Protein AF-F6W7I2-F1 (afdb_monomer)

Foldseek 3Di:
DDDDDDDDDDDDDPPPPPVDDPVPDDDPVVCCVPVPDDDDDDPPDQAQDADDCVVPDDPVSRLCSLCRPDDVSVVSNVVVVVLVVLQVQQQDDDDPVVQPCCVVQVDPDGGGSHAAADDDDPVCCVDPVVVVVCVCVVVVNHHDDDDDD

Organism: Mus musculus (NCBI:txid10090)

InterPro domains:
  IPR002773 Deoxyhypusine synthase [PF01916] (62-141)
  IPR002773 Deoxyhypusine synthase [PTHR11703] (18-141)
  IPR029035 DHS-like NAD/FAD-binding domain superfamily [SSF52467] (28-141)
  IPR036982 Deoxyhypusine synthase superfamily [G3DSA:3.40.910.10] (45-142)

Nearest PDB structures (foldseek):
  6xxj-assembly1_A  TM=9.685E-01  e=5.864E-15  Homo sapiens
  8a0e-assembly1_A  TM=9.439E-01  e=4.081E-14  Homo sapiens
  8a0g-assembly1_B-2  TM=9.860E-01  e=3.448E-13  Homo sapiens
  8r3u-assembly1_BBB  TM=9.867E-01  e=1.853E-12  Homo sapiens
  6pgr-assembly1_A  TM=8.970E-01  e=9.955E-12  Homo sapiens

Solvent-accessible surface area (backbone atoms only — not comparable to full-atom values): 9862 Å² total; per-residue (Å²): 140,84,92,78,82,82,82,79,80,75,81,82,79,77,77,76,80,74,81,70,74,57,94,88,61,78,58,67,69,56,49,59,67,72,70,56,85,80,80,86,76,67,89,85,63,80,68,80,44,65,64,64,65,92,78,50,94,49,69,66,61,43,55,60,24,20,51,27,52,44,77,68,40,22,52,49,34,50,50,54,54,51,52,50,51,48,51,54,39,29,70,41,85,70,69,85,83,67,74,74,52,45,79,83,64,78,40,94,69,79,88,52,55,41,86,51,83,80,83,82,60,73,71,47,61,78,37,83,54,34,62,57,54,49,50,35,57,75,69,66,73,36,69,76,82,88,82,80,130

Mean predicted aligned error: 12.82 Å

pLDDT: mean 81.36, std 21.42, range [30.05, 98.69]

Sequence (149 aa):
AGLRAPRLLRPESGREHMEGTPPGAAPSSALAAVLKHSSALPPESAQVQGYDFNRGVDYHALLDAYRTTGFQATNFGRAVQQVNAMIEKKLEPLAVDEDHHADLTQSRRPLTGCTIFLGYTSNLISSGIRETIRYLVQHNMDWKPAGAE

Secondary structure (DSSP, 8-state):
-------PPPPP----------TTPPPHHHHHHHSPPPPPPPTT-PPP----GGG---HHHHHHHHHHH-HHHHHHHHHHHHHHHHHHHHHSPPPGGGGGGHHHH---PPP-SS-------HHHHTSTHHHHHHHHHHTTSS---S---

Radius of gyration: 35.61 Å; Cα contacts (8 Å, |Δi|>4): 81; chains: 1; bounding box: 57×76×116 Å

Structure (mmCIF, N/CA/C/O backbone):
data_AF-F6W7I2-F1
#
_entry.id   AF-F6W7I2-F1
#
loop_
_atom_site.group_PDB
_atom_site.id
_atom_site.type_symbol
_atom_site.label_atom_id
_atom_site.label_alt_id
_atom_site.label_comp_id
_atom_site.label_asym_id
_atom_site.label_entity_id
_atom_site.label_seq_id
_atom_site.pdbx_PDB_ins_code
_atom_site.Cartn_x
_atom_site.Cartn_y
_atom_site.Cartn_z
_atom_site.occupancy
_atom_site.B_iso_or_equiv
_atom_site.auth_seq_id
_atom_site.auth_comp_id
_atom_site.auth_asym_id
_atom_site.auth_atom_id
_atom_site.pdbx_PDB_model_num
ATOM 1 N N . ALA A 1 1 ? -16.819 58.880 84.295 1.00 43.19 1 ALA A N 1
ATOM 2 C CA . ALA A 1 1 ? -16.419 57.459 84.312 1.00 43.19 1 ALA A CA 1
ATOM 3 C C . ALA A 1 1 ? -17.288 56.696 83.317 1.00 43.19 1 ALA A C 1
ATOM 5 O O . ALA A 1 1 ? -18.501 56.816 83.406 1.00 43.19 1 ALA A O 1
ATOM 6 N N . GLY A 1 2 ? -16.677 55.977 82.367 1.00 45.62 2 GLY A N 1
ATOM 7 C CA . GLY A 1 2 ? -17.377 55.073 81.441 1.00 45.62 2 GLY A CA 1
ATOM 8 C C . GLY A 1 2 ? -17.279 55.440 79.955 1.00 45.62 2 GLY A C 1
ATOM 9 O O . GLY A 1 2 ? -18.282 55.786 79.344 1.00 45.62 2 GLY A O 1
ATOM 10 N N . LEU A 1 3 ? -16.086 55.329 79.360 1.00 41.44 3 LEU A N 1
ATOM 11 C CA . LEU A 1 3 ? -15.914 55.261 77.902 1.00 41.44 3 LEU A CA 1
ATOM 12 C C . LEU A 1 3 ? -16.465 53.911 77.399 1.00 41.44 3 LEU A C 1
ATOM 14 O O . LEU A 1 3 ? -15.938 52.864 77.770 1.00 41.44 3 LEU A O 1
ATOM 18 N N . ARG A 1 4 ? -17.509 53.916 76.559 1.00 42.91 4 ARG A N 1
A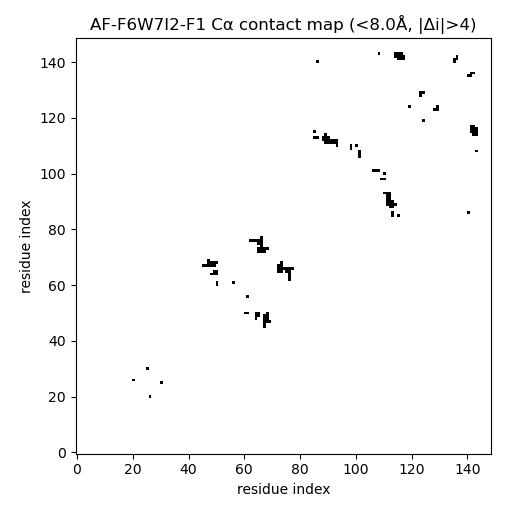TOM 19 C CA . ARG A 1 4 ? -17.946 52.738 75.784 1.00 42.91 4 ARG A CA 1
ATOM 20 C C . ARG A 1 4 ? -17.542 52.926 74.324 1.00 42.91 4 ARG A C 1
ATOM 22 O O . ARG A 1 4 ? -18.039 53.822 73.653 1.00 42.91 4 ARG A O 1
ATOM 29 N N . ALA A 1 5 ? -16.631 52.076 73.861 1.00 49.12 5 ALA A N 1
ATOM 30 C CA . ALA A 1 5 ? -16.204 52.002 72.470 1.00 49.12 5 ALA A CA 1
ATOM 31 C C . ALA A 1 5 ? -17.359 51.552 71.543 1.00 49.12 5 ALA A C 1
ATOM 33 O O . ALA A 1 5 ? -18.209 50.761 71.970 1.00 49.12 5 ALA A O 1
ATOM 34 N N . PRO A 1 6 ? -17.400 52.014 70.281 1.00 43.62 6 PRO A N 1
ATOM 35 C CA . PRO A 1 6 ? -18.418 51.602 69.320 1.00 43.62 6 PRO A CA 1
ATOM 36 C C . PRO A 1 6 ? -18.201 50.151 68.860 1.00 43.62 6 PRO A C 1
ATOM 38 O O . PRO A 1 6 ? -17.089 49.736 68.535 1.00 43.62 6 PRO A O 1
ATOM 41 N N . ARG A 1 7 ? -19.289 49.368 68.826 1.00 47.84 7 ARG A N 1
ATOM 42 C CA . ARG A 1 7 ? -19.326 48.021 68.235 1.00 47.84 7 ARG A CA 1
ATOM 43 C C . ARG A 1 7 ? -19.055 48.120 66.730 1.00 47.84 7 ARG A C 1
ATOM 45 O O . ARG A 1 7 ? -19.876 48.666 66.001 1.00 47.84 7 ARG A O 1
ATOM 52 N N . LEU A 1 8 ? -17.948 47.540 66.268 1.00 46.97 8 LEU A N 1
ATOM 53 C CA . LEU A 1 8 ? -17.736 47.213 64.857 1.00 46.97 8 LEU A CA 1
ATOM 54 C C . LEU A 1 8 ? -18.782 46.176 64.411 1.00 46.97 8 LEU A C 1
ATOM 56 O O . LEU A 1 8 ? -18.804 45.053 64.918 1.00 46.97 8 LEU A O 1
ATOM 60 N N . LEU A 1 9 ? -19.643 46.559 63.466 1.00 44.00 9 LEU A N 1
ATOM 61 C CA . LEU A 1 9 ? -20.469 45.640 62.683 1.00 44.00 9 LEU A CA 1
ATOM 62 C C . LEU A 1 9 ? -19.540 44.746 61.847 1.00 44.00 9 LEU A C 1
ATOM 64 O O . LEU A 1 9 ? -18.740 45.250 61.061 1.00 44.00 9 LEU A O 1
ATOM 68 N N . ARG A 1 10 ? -19.620 43.423 62.029 1.00 42.50 10 ARG A N 1
ATOM 69 C CA . ARG A 1 10 ? -18.996 42.468 61.100 1.00 42.50 10 ARG A CA 1
ATOM 70 C C . ARG A 1 10 ? -19.814 42.448 59.801 1.00 42.50 10 ARG A C 1
ATOM 72 O O . ARG A 1 10 ? -21.040 42.462 59.898 1.00 42.50 10 ARG A O 1
ATOM 79 N N . PRO A 1 11 ? -19.181 42.393 58.618 1.00 39.56 11 PRO A N 1
ATOM 80 C CA . PRO A 1 11 ? -19.904 42.229 57.365 1.00 39.56 11 PRO A CA 1
ATOM 81 C C . PRO A 1 11 ? -20.559 40.843 57.327 1.00 39.56 11 PRO A C 1
ATOM 83 O O . PRO A 1 11 ? -19.949 39.850 57.732 1.00 39.56 11 PRO A O 1
ATOM 86 N N . GLU A 1 12 ? -21.807 40.785 56.867 1.00 42.59 12 GLU A N 1
ATOM 87 C CA . GLU A 1 12 ? -22.511 39.529 56.633 1.00 42.59 12 GLU A CA 1
ATOM 88 C C . GLU A 1 12 ? -21.766 38.726 55.564 1.00 42.59 12 GLU A C 1
ATOM 90 O O . GLU A 1 12 ? -21.622 39.163 54.422 1.00 42.59 12 GLU A O 1
ATOM 95 N N . SER A 1 13 ? -21.261 37.548 55.934 1.00 43.75 13 SER A N 1
ATOM 96 C CA . SER A 1 13 ? -20.780 36.587 54.951 1.00 43.75 13 SER A CA 1
ATOM 97 C C . SER A 1 13 ? -22.000 36.060 54.199 1.00 43.75 13 SER A C 1
ATOM 99 O O . SER A 1 13 ? -22.740 35.225 54.730 1.00 43.75 13 SER A O 1
ATOM 101 N N . GLY A 1 14 ? -22.220 36.566 52.985 1.00 40.84 14 GLY A N 1
ATOM 102 C CA . GLY A 1 14 ? -23.140 35.966 52.030 1.00 40.84 14 GLY A CA 1
ATOM 103 C C . GLY A 1 14 ? -22.802 34.486 51.891 1.00 40.84 14 GLY A C 1
ATOM 104 O O . GLY A 1 14 ? -21.727 34.126 51.419 1.00 40.84 14 GLY A O 1
ATOM 105 N N . ARG A 1 15 ? -23.700 33.622 52.370 1.00 40.41 15 ARG A N 1
ATOM 106 C CA . ARG A 1 15 ? -23.669 32.201 52.039 1.00 40.41 15 ARG A CA 1
ATOM 107 C C . ARG A 1 15 ? -24.028 32.104 50.567 1.00 40.41 15 ARG A C 1
ATOM 109 O O . ARG A 1 15 ? -25.203 32.162 50.215 1.00 40.41 15 ARG A O 1
ATOM 116 N N . GLU A 1 16 ? -23.019 31.976 49.719 1.00 44.84 16 GLU A N 1
ATOM 117 C CA . GLU A 1 16 ? -23.219 31.418 48.392 1.00 44.84 16 GLU A CA 1
ATOM 118 C C . GLU A 1 16 ? -23.809 30.020 48.599 1.00 44.84 16 GLU A C 1
ATOM 120 O O . GLU A 1 16 ? -23.172 29.123 49.159 1.00 44.84 16 GLU A O 1
ATOM 125 N N . HIS A 1 17 ? -25.084 29.865 48.246 1.00 41.16 17 HIS A N 1
ATOM 126 C CA . HIS A 1 17 ? -25.716 28.563 48.138 1.00 41.16 17 HIS A CA 1
ATOM 127 C C . HIS A 1 17 ? -24.980 27.799 47.035 1.00 41.16 17 HIS A C 1
ATOM 129 O O . HIS A 1 17 ? -25.283 27.941 45.854 1.00 41.16 17 HIS A O 1
ATOM 135 N N . MET A 1 18 ? -23.982 27.004 47.421 1.00 48.66 18 MET A N 1
ATOM 136 C CA . MET A 1 18 ? -23.420 25.982 46.553 1.00 48.66 18 MET A CA 1
ATOM 137 C C . MET A 1 18 ? -24.491 24.900 46.429 1.00 48.66 18 MET A C 1
ATOM 139 O O . MET A 1 18 ? -24.645 24.052 47.309 1.00 48.66 18 MET A O 1
ATOM 143 N N . GLU A 1 19 ? -25.300 25.008 45.380 1.00 52.62 19 GLU A N 1
ATOM 144 C CA . GLU A 1 19 ? -26.279 24.007 44.979 1.00 52.62 19 GLU A CA 1
ATOM 145 C C . GLU A 1 19 ? -25.500 22.737 44.615 1.00 52.62 19 GLU A C 1
ATOM 147 O O . GLU A 1 19 ? -24.974 22.573 43.516 1.00 52.62 19 GLU A O 1
ATOM 152 N N . GLY A 1 20 ? -25.281 21.898 45.629 1.00 57.16 20 GLY A N 1
ATOM 153 C CA . GLY A 1 20 ? -24.524 20.667 45.506 1.00 57.16 20 GLY A CA 1
ATOM 154 C C . GLY A 1 20 ? -25.237 19.736 44.540 1.00 57.16 20 GLY A C 1
ATOM 155 O O . GLY A 1 20 ? -26.400 19.394 44.752 1.00 57.16 20 GLY A O 1
ATOM 156 N N . THR A 1 21 ? -24.526 19.329 43.488 1.00 58.72 21 THR A N 1
ATOM 157 C CA . THR A 1 21 ? -24.935 18.271 42.562 1.00 58.72 21 THR A CA 1
ATOM 158 C C . THR A 1 21 ? -25.554 17.111 43.353 1.00 58.72 21 THR A C 1
ATOM 160 O O . THR A 1 21 ? -24.912 16.632 44.295 1.00 58.72 21 THR A O 1
ATOM 163 N N . PRO A 1 22 ? -26.781 16.661 43.026 1.00 63.28 22 PRO A N 1
ATOM 164 C CA . PRO A 1 22 ? -27.446 15.626 43.805 1.00 63.28 22 PRO A CA 1
ATOM 165 C C . PRO A 1 22 ? -26.576 14.360 43.868 1.00 63.28 22 PRO A C 1
ATOM 167 O O . PRO A 1 22 ? -25.944 14.003 42.868 1.00 63.28 22 PRO A O 1
ATOM 170 N N . PRO A 1 23 ? -26.508 13.676 45.026 1.00 55.59 23 PRO A N 1
ATOM 171 C CA . PRO A 1 23 ? -25.676 12.490 45.186 1.00 55.59 23 PRO A CA 1
ATOM 172 C C . PRO A 1 23 ? -26.128 11.412 44.194 1.00 55.59 23 PRO A C 1
ATOM 174 O O . PRO A 1 23 ? -27.259 10.938 44.248 1.00 55.59 23 PRO A O 1
ATOM 177 N N . GLY A 1 24 ? -25.243 11.067 43.257 1.00 73.81 24 GLY A N 1
ATOM 178 C CA . GLY A 1 24 ? -25.512 10.124 42.166 1.00 73.81 24 GLY A CA 1
ATOM 179 C C . GLY A 1 24 ? -25.687 10.759 40.781 1.00 73.81 24 GLY A C 1
ATOM 180 O O . GLY A 1 24 ? -25.673 10.028 39.793 1.00 73.81 24 GLY A O 1
ATOM 181 N N . ALA A 1 25 ? -25.791 12.089 40.666 1.00 81.88 25 ALA A N 1
ATOM 182 C CA . ALA A 1 25 ? -25.776 12.758 39.366 1.00 81.88 25 ALA A CA 1
ATOM 183 C C . ALA A 1 25 ? -24.339 12.980 38.871 1.00 81.88 25 ALA A C 1
ATOM 185 O O . ALA A 1 25 ? -23.477 13.482 39.596 1.00 81.88 25 ALA A O 1
ATOM 186 N N . ALA A 1 26 ? -24.083 12.603 37.616 1.00 89.69 26 ALA A N 1
ATOM 187 C CA . ALA A 1 26 ? -22.795 12.829 36.974 1.00 89.69 26 ALA A CA 1
ATOM 188 C C . ALA A 1 26 ? -22.502 14.340 36.857 1.00 89.69 26 ALA A C 1
ATOM 190 O O . ALA A 1 26 ? -23.426 15.119 36.604 1.00 89.69 26 ALA A O 1
ATOM 191 N N . PRO A 1 27 ? -21.234 14.775 37.001 1.00 94.69 27 PRO A N 1
ATOM 192 C CA . PRO A 1 27 ? -20.871 16.181 36.853 1.00 94.69 27 PRO A CA 1
ATOM 193 C C . PRO A 1 27 ? -21.319 16.737 35.496 1.00 94.69 27 PRO A C 1
ATOM 195 O O . PRO A 1 27 ? -21.020 16.158 34.450 1.00 94.69 27 PRO A O 1
ATOM 198 N N . SER A 1 28 ? -22.000 17.884 35.500 1.00 90.94 28 SER A N 1
ATOM 199 C CA . SER A 1 28 ? -22.532 18.517 34.283 1.00 90.94 28 SER A CA 1
ATOM 200 C C . SER A 1 28 ? -21.445 18.822 33.248 1.00 90.94 28 SER A C 1
ATOM 202 O O . SER A 1 28 ? -21.659 18.631 32.052 1.00 90.94 28 SER A O 1
ATOM 204 N N . SER A 1 29 ? -20.250 19.213 33.699 1.00 94.06 29 SER A N 1
ATOM 205 C CA . SER A 1 29 ? -19.079 19.423 32.842 1.00 94.06 29 SER A CA 1
ATOM 206 C C . SER A 1 29 ? -18.607 18.139 32.153 1.00 94.06 29 SER A C 1
ATOM 208 O O . SER A 1 29 ? -18.226 18.180 30.985 1.00 94.06 29 SER A O 1
ATOM 210 N N . ALA A 1 30 ? -18.680 16.991 32.834 1.00 94.25 30 ALA A N 1
ATOM 211 C CA . ALA A 1 30 ? -18.341 15.696 32.252 1.00 94.25 30 ALA A CA 1
ATOM 212 C C . ALA A 1 30 ? -19.384 15.266 31.211 1.00 94.25 30 ALA A C 1
ATOM 214 O O . ALA A 1 30 ? -19.013 14.812 30.130 1.00 94.25 30 ALA A O 1
ATOM 215 N N . LEU A 1 31 ? -20.677 15.478 31.492 1.00 95.50 31 LEU A N 1
ATOM 216 C CA . LEU A 1 31 ? -21.753 15.207 30.532 1.00 95.50 31 LEU A CA 1
ATOM 217 C C . LEU A 1 31 ? -21.598 16.057 29.267 1.00 95.50 31 LEU A C 1
ATOM 219 O O . LEU A 1 31 ? -21.633 15.516 28.165 1.00 95.50 31 LEU A O 1
ATOM 223 N N . ALA A 1 32 ? -21.358 17.361 29.414 1.00 94.19 32 ALA A N 1
ATOM 224 C CA . ALA A 1 32 ? -21.164 18.261 28.279 1.00 94.19 32 ALA A CA 1
ATOM 225 C C . ALA A 1 32 ? -19.915 17.914 27.444 1.00 94.19 32 ALA A C 1
ATOM 227 O O . ALA A 1 32 ? -19.935 18.062 26.222 1.00 94.19 32 ALA A O 1
ATOM 228 N N . ALA A 1 33 ? -18.835 17.447 28.084 1.00 94.62 33 ALA A N 1
ATOM 229 C CA . ALA A 1 33 ? -17.599 17.071 27.397 1.00 94.62 33 ALA A CA 1
ATOM 230 C C . ALA A 1 33 ? -17.715 15.736 26.642 1.00 94.62 33 ALA A C 1
ATOM 232 O O . ALA A 1 33 ? -17.231 15.627 25.517 1.00 94.62 33 ALA A O 1
ATOM 233 N N . VAL A 1 34 ? -18.348 14.726 27.250 1.00 96.12 34 VAL A N 1
ATOM 234 C CA . VAL A 1 34 ? -18.425 13.363 26.695 1.00 96.12 34 VAL A CA 1
ATOM 235 C C . VAL A 1 34 ? -19.581 13.211 25.706 1.00 96.12 34 VAL A C 1
ATOM 237 O O . VAL A 1 34 ? -19.424 12.546 24.686 1.00 96.12 34 VAL A O 1
ATOM 240 N N . LEU A 1 35 ? -20.730 13.840 25.967 1.00 96.06 35 LEU A N 1
ATOM 241 C CA . LEU A 1 35 ? -21.950 13.695 25.159 1.00 96.06 35 LEU A CA 1
ATOM 242 C C . LEU A 1 35 ? -22.098 14.798 24.105 1.00 96.06 35 LEU A C 1
ATOM 244 O O . LEU A 1 35 ? -23.206 15.205 23.754 1.00 96.06 35 LEU A O 1
ATOM 248 N N . LYS A 1 36 ? -20.979 15.309 23.594 1.00 96.69 36 LYS A N 1
ATOM 249 C CA . LYS A 1 36 ? -20.994 16.310 22.531 1.00 96.69 36 LYS A CA 1
ATOM 250 C C . LYS A 1 36 ? -21.532 15.692 21.237 1.00 96.69 36 LYS A C 1
ATOM 252 O O . LYS A 1 36 ? -21.046 14.658 20.786 1.00 96.69 36 LYS A O 1
ATOM 257 N N . HIS A 1 37 ? -22.492 16.360 20.604 1.00 96.31 37 HIS A N 1
ATOM 258 C CA . HIS A 1 37 ? -23.012 15.933 19.307 1.00 96.31 37 HIS A CA 1
ATOM 259 C C . HIS A 1 37 ? -21.932 15.981 18.216 1.00 96.31 37 HIS A C 1
ATOM 261 O O . HIS A 1 37 ? -21.187 16.958 18.100 1.00 96.31 37 HIS A O 1
ATOM 267 N N . SER A 1 38 ? -21.873 14.927 17.400 1.00 96.56 38 SER A N 1
ATOM 268 C CA . SER A 1 38 ? -21.019 14.850 16.215 1.00 96.56 38 SER A CA 1
ATOM 269 C C . SER A 1 38 ? -21.700 15.466 14.993 1.00 96.56 38 SER A C 1
ATOM 271 O O . SER A 1 38 ? -22.919 15.381 14.839 1.00 96.56 38 SER A O 1
ATOM 273 N N . SER A 1 39 ? -20.908 16.032 14.085 1.00 96.25 39 SER A N 1
ATOM 274 C CA . SER A 1 39 ? -21.362 16.385 12.738 1.00 96.25 39 SER A CA 1
ATOM 275 C C . SER A 1 39 ? -21.433 15.149 11.837 1.00 96.25 39 SER A C 1
ATOM 277 O O . SER A 1 39 ? -20.789 14.134 12.106 1.00 96.25 39 SER A O 1
ATOM 279 N N . ALA A 1 40 ? -22.180 15.246 10.738 1.00 95.62 40 ALA A N 1
ATOM 280 C CA . ALA A 1 40 ? -22.162 14.226 9.695 1.00 95.62 40 ALA A CA 1
ATOM 281 C C . ALA A 1 40 ? -20.798 14.186 8.980 1.00 95.62 40 ALA A C 1
ATOM 283 O O . ALA A 1 40 ? -20.135 15.216 8.833 1.00 95.62 40 ALA A O 1
ATOM 284 N N . LEU A 1 41 ? -20.398 12.994 8.535 1.00 95.81 41 LEU A N 1
ATOM 285 C CA . LEU A 1 41 ? -19.222 12.789 7.691 1.00 95.81 41 LEU A CA 1
ATOM 286 C C . LEU A 1 41 ? -19.603 12.873 6.202 1.00 95.81 41 LEU A C 1
ATOM 288 O O . LEU A 1 41 ? -20.759 12.604 5.862 1.00 95.81 41 LEU A O 1
ATOM 292 N N . PRO A 1 42 ? -18.654 13.203 5.308 1.00 96.12 42 PRO A N 1
ATOM 293 C CA . PRO A 1 42 ? -18.877 13.135 3.866 1.00 96.12 42 PRO A CA 1
ATOM 294 C C . PRO A 1 42 ? -19.291 11.727 3.400 1.00 96.12 42 PRO A C 1
ATOM 296 O O . PRO A 1 42 ? -18.788 10.744 3.959 1.00 96.12 42 PRO A O 1
ATOM 299 N N . PRO A 1 43 ? -20.167 11.596 2.386 1.00 92.56 43 PRO A N 1
ATOM 300 C CA . PRO A 1 43 ? -20.684 10.302 1.928 1.00 92.56 43 PRO A CA 1
ATOM 301 C C . PRO A 1 43 ? -19.603 9.363 1.369 1.00 92.56 43 PRO A C 1
ATOM 303 O O . PRO A 1 43 ? -19.765 8.147 1.415 1.00 92.56 43 PRO A O 1
ATOM 306 N N . GLU A 1 44 ? -18.490 9.903 0.879 1.00 94.12 44 GLU A N 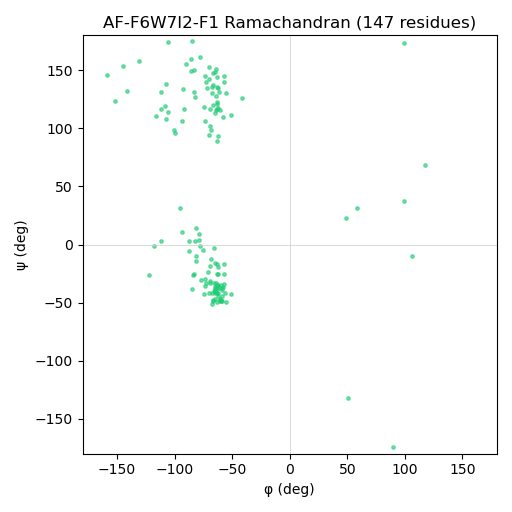1
ATOM 307 C CA . GLU A 1 44 ? -17.330 9.154 0.388 1.00 94.12 44 GLU A CA 1
ATOM 308 C C . GLU A 1 44 ? -16.416 8.607 1.499 1.00 94.12 44 GLU A C 1
ATOM 310 O O . GLU A 1 44 ? -15.410 7.952 1.213 1.00 94.12 44 GLU A O 1
ATOM 315 N N . SER A 1 45 ? -16.738 8.869 2.770 1.00 93.12 45 SER A N 1
ATOM 316 C CA . SER A 1 45 ? -15.940 8.399 3.903 1.00 93.12 45 SER A CA 1
ATOM 317 C C . SER A 1 45 ? -15.956 6.875 3.977 1.00 93.12 45 SER A C 1
ATOM 319 O O . SER A 1 45 ? -16.978 6.257 4.278 1.00 93.12 45 SER A O 1
ATOM 321 N N . ALA A 1 46 ? -14.799 6.260 3.740 1.00 93.12 46 ALA A N 1
ATOM 322 C CA . ALA A 1 46 ? -14.650 4.817 3.851 1.00 93.12 46 ALA A CA 1
ATOM 323 C C . ALA A 1 46 ? -14.873 4.358 5.302 1.00 93.12 46 ALA A C 1
ATOM 325 O O . ALA A 1 46 ? -14.235 4.862 6.230 1.00 93.12 46 ALA A O 1
ATOM 326 N N . GLN A 1 47 ? -15.757 3.378 5.490 1.00 96.94 47 GLN A N 1
ATOM 327 C CA . GLN A 1 47 ? -15.940 2.729 6.784 1.00 96.94 47 GLN A CA 1
ATOM 328 C C . GLN A 1 47 ? -14.768 1.795 7.085 1.00 96.94 47 GLN A C 1
ATOM 330 O O . GLN A 1 47 ? -14.213 1.154 6.191 1.00 96.94 47 GLN A O 1
ATOM 335 N N . VAL A 1 48 ? -14.403 1.712 8.364 1.00 98.06 48 VAL A N 1
ATOM 336 C CA . VAL A 1 48 ? -13.377 0.775 8.820 1.00 98.06 48 VAL A CA 1
ATOM 337 C C . VAL A 1 48 ? -13.969 -0.630 8.828 1.00 98.06 48 VAL A C 1
ATOM 339 O O . VAL A 1 48 ? -14.923 -0.903 9.554 1.00 98.06 48 VAL A O 1
ATOM 342 N N . GLN A 1 49 ? -13.388 -1.519 8.029 1.00 98.19 49 GLN A N 1
ATOM 343 C CA . GLN A 1 49 ? -13.786 -2.916 7.924 1.00 98.19 49 GLN A CA 1
ATOM 344 C C . GLN A 1 49 ? -12.577 -3.765 7.517 1.00 98.19 49 GLN A C 1
ATOM 346 O O . GLN A 1 49 ? -11.944 -3.506 6.493 1.00 98.19 49 GLN A O 1
ATOM 351 N N . GLY A 1 50 ? -12.259 -4.773 8.330 1.00 98.25 50 GLY A N 1
ATOM 352 C CA . GLY A 1 50 ? -11.210 -5.750 8.034 1.00 98.25 50 GLY A CA 1
ATOM 353 C C . GLY A 1 50 ? -11.703 -6.910 7.164 1.00 98.25 50 GLY A C 1
ATOM 354 O O . GLY A 1 50 ? -12.895 -7.037 6.880 1.00 98.25 50 GLY A O 1
ATOM 355 N N . TYR A 1 51 ? -10.775 -7.779 6.765 1.00 98.62 51 TYR A N 1
ATOM 356 C CA . TYR A 1 51 ? -11.095 -9.004 6.031 1.00 98.62 51 TYR A CA 1
ATOM 357 C C . TYR A 1 51 ? -11.871 -10.003 6.908 1.00 98.62 51 TYR A C 1
ATOM 359 O O . TYR A 1 51 ? -11.504 -10.242 8.058 1.00 98.62 51 TYR A O 1
ATOM 367 N N . ASP A 1 52 ? -12.923 -10.609 6.354 1.00 98.44 52 ASP A N 1
ATOM 368 C CA . ASP A 1 52 ? -13.718 -11.640 7.028 1.00 98.44 52 ASP A CA 1
ATOM 369 C C . ASP A 1 52 ? -13.203 -13.042 6.679 1.00 98.44 52 ASP A C 1
ATOM 371 O O . ASP A 1 52 ? -13.449 -13.560 5.588 1.00 98.44 52 ASP A O 1
ATOM 375 N N . PHE A 1 53 ? -12.523 -13.681 7.631 1.00 98.50 53 PHE A N 1
ATOM 376 C CA . PHE A 1 53 ? -11.979 -15.031 7.465 1.00 98.50 53 PHE A CA 1
ATOM 377 C C . PHE A 1 53 ? -13.043 -16.133 7.368 1.00 98.50 53 PHE A C 1
ATOM 379 O O . PHE A 1 53 ? -12.716 -17.234 6.922 1.00 98.50 53 PHE A O 1
ATOM 386 N N . ASN A 1 54 ? -14.316 -15.864 7.690 1.00 98.44 54 ASN A N 1
ATOM 387 C CA . ASN A 1 54 ? -15.395 -16.825 7.417 1.00 98.44 54 ASN A CA 1
ATOM 388 C C . ASN A 1 54 ? -15.605 -17.051 5.909 1.00 98.44 54 ASN A C 1
ATOM 390 O O . ASN A 1 54 ? -16.209 -18.045 5.511 1.00 98.44 54 ASN A O 1
ATOM 394 N N . ARG A 1 55 ? -15.064 -16.167 5.059 1.00 96.69 55 ARG A N 1
ATOM 395 C CA . ARG A 1 55 ? -15.043 -16.308 3.595 1.00 96.69 55 ARG A CA 1
ATOM 396 C C . ARG A 1 55 ? -13.907 -17.206 3.083 1.00 96.69 55 ARG A C 1
ATOM 398 O O . ARG A 1 55 ? -13.757 -17.355 1.874 1.00 96.69 55 ARG A O 1
ATOM 405 N N . GLY A 1 56 ? -13.115 -17.802 3.979 1.00 97.75 56 GLY A N 1
ATOM 406 C CA . GLY A 1 56 ? -11.926 -18.585 3.645 1.00 97.75 56 GLY A CA 1
ATOM 407 C C . GLY A 1 56 ? -10.650 -17.741 3.574 1.00 97.75 56 GLY A C 1
ATOM 408 O O . GLY A 1 56 ? -10.643 -16.554 3.907 1.00 97.75 56 GLY A O 1
ATOM 409 N N . VAL A 1 57 ? -9.547 -18.367 3.155 1.00 98.06 57 VAL A N 1
ATOM 410 C CA . VAL A 1 57 ? -8.227 -17.723 3.060 1.00 98.06 57 VAL A CA 1
ATOM 411 C C . VAL A 1 57 ? -7.948 -17.323 1.613 1.00 98.06 57 VAL A C 1
ATOM 413 O O . VAL A 1 57 ? -7.478 -18.131 0.817 1.00 98.06 57 VAL A O 1
ATOM 416 N N . ASP A 1 58 ? -8.231 -16.061 1.298 1.00 98.38 58 ASP A N 1
ATOM 417 C CA . ASP A 1 58 ? -7.876 -15.410 0.038 1.00 98.38 58 ASP A CA 1
ATOM 418 C C . ASP A 1 58 ? -6.891 -14.269 0.333 1.00 98.38 58 ASP A C 1
ATOM 420 O O . ASP A 1 58 ? -7.245 -13.257 0.942 1.00 98.38 58 ASP A O 1
ATOM 424 N N . TYR A 1 59 ? -5.633 -14.442 -0.077 1.00 98.31 59 TYR A N 1
ATOM 425 C CA . TYR A 1 59 ? -4.576 -13.462 0.177 1.00 98.31 59 TYR A CA 1
ATOM 426 C C . TYR A 1 59 ? -4.753 -12.164 -0.612 1.00 98.31 59 TYR A C 1
ATOM 428 O O . TYR A 1 59 ? -4.364 -11.108 -0.113 1.00 98.31 59 TYR A O 1
ATOM 436 N N . HIS A 1 60 ? -5.343 -12.220 -1.809 1.00 97.88 60 HIS A N 1
ATOM 437 C CA . HIS A 1 60 ? -5.617 -11.015 -2.587 1.00 97.88 60 HIS A CA 1
ATOM 438 C C . HIS A 1 60 ? -6.677 -10.179 -1.876 1.00 97.88 60 HIS A C 1
ATOM 440 O O . HIS A 1 60 ? -6.432 -9.017 -1.559 1.00 97.88 60 HIS A O 1
ATOM 446 N N . ALA A 1 61 ? -7.803 -10.797 -1.515 1.00 98.06 61 ALA A N 1
ATOM 447 C CA . ALA A 1 61 ? -8.873 -10.104 -0.806 1.00 98.06 61 ALA A CA 1
ATOM 448 C C . ALA A 1 61 ? -8.444 -9.624 0.597 1.00 98.06 61 ALA A C 1
ATOM 450 O O . ALA A 1 61 ? -8.877 -8.560 1.048 1.00 98.06 61 ALA A O 1
ATOM 451 N N . LEU A 1 62 ? -7.565 -10.368 1.277 1.00 98.56 62 LEU A N 1
ATOM 452 C CA . LEU A 1 62 ? -6.974 -9.960 2.553 1.00 98.56 62 LEU A CA 1
ATOM 453 C C . LEU A 1 62 ? -6.113 -8.695 2.417 1.00 98.56 62 LEU A C 1
ATOM 455 O O . LEU A 1 62 ? -6.273 -7.761 3.205 1.00 98.56 62 LEU A O 1
ATOM 459 N N . LEU A 1 63 ? -5.203 -8.660 1.439 1.00 98.38 63 LEU A N 1
ATOM 460 C CA . LEU A 1 63 ? -4.337 -7.501 1.205 1.00 98.38 63 LEU A CA 1
ATOM 461 C C . LEU A 1 63 ? -5.126 -6.303 0.664 1.00 98.38 63 LEU A C 1
ATOM 463 O O . LEU A 1 63 ? -4.832 -5.170 1.040 1.00 98.38 63 LEU A O 1
ATOM 467 N N . ASP A 1 64 ? -6.171 -6.526 -0.131 1.00 98.06 64 ASP A N 1
ATOM 468 C CA . ASP A 1 64 ? -7.064 -5.456 -0.588 1.00 98.06 64 ASP A CA 1
ATOM 469 C C . ASP A 1 64 ? -7.841 -4.822 0.574 1.00 98.06 64 ASP A C 1
ATOM 471 O O . ASP A 1 64 ? -7.991 -3.594 0.633 1.00 98.06 64 ASP A O 1
ATOM 475 N N . ALA A 1 65 ? -8.273 -5.631 1.548 1.00 98.38 65 ALA A N 1
ATOM 476 C CA . ALA A 1 65 ? -8.964 -5.150 2.742 1.00 98.38 65 ALA A CA 1
ATOM 477 C C . ALA A 1 65 ? -8.095 -4.217 3.603 1.00 98.38 65 ALA A C 1
ATOM 479 O O . ALA A 1 65 ? -8.636 -3.411 4.360 1.00 98.38 65 ALA A O 1
ATOM 480 N N . TYR A 1 66 ? -6.760 -4.228 3.456 1.00 98.62 66 TYR A N 1
ATOM 481 C CA . TYR A 1 66 ? -5.884 -3.303 4.188 1.00 98.62 66 TYR A CA 1
ATOM 482 C C . TYR A 1 66 ? -6.236 -1.833 3.938 1.00 98.62 66 TYR A C 1
ATOM 484 O O . TYR A 1 66 ? -6.039 -1.007 4.829 1.00 98.62 66 TYR A O 1
ATOM 492 N N . ARG A 1 67 ? -6.851 -1.499 2.795 1.00 97.69 67 ARG A N 1
ATOM 493 C CA . ARG A 1 67 ? -7.360 -0.147 2.510 1.00 97.69 67 ARG A CA 1
ATOM 494 C C . ARG A 1 67 ? -8.365 0.346 3.557 1.00 97.69 67 ARG A C 1
ATOM 496 O O . ARG A 1 67 ? -8.359 1.537 3.868 1.00 97.69 67 ARG A O 1
ATOM 503 N N . THR A 1 68 ? -9.168 -0.548 4.130 1.00 98.38 68 THR A N 1
ATOM 504 C CA . THR A 1 68 ? -10.223 -0.242 5.112 1.00 98.38 68 THR A CA 1
ATOM 505 C C . THR A 1 68 ? -9.922 -0.764 6.520 1.00 98.38 68 THR A C 1
ATOM 507 O O . THR A 1 68 ? -10.735 -0.574 7.418 1.00 98.38 68 THR A O 1
ATOM 510 N N . THR A 1 69 ? -8.753 -1.365 6.762 1.00 98.50 69 THR A N 1
ATOM 511 C CA . THR A 1 69 ? -8.372 -1.892 8.088 1.00 98.50 69 THR A CA 1
ATOM 512 C C . THR A 1 69 ? -7.941 -0.803 9.083 1.00 98.50 69 THR A C 1
ATOM 514 O O . THR A 1 69 ? -8.148 -0.953 10.285 1.00 98.50 69 THR A O 1
ATOM 517 N N . GLY A 1 70 ? -7.356 0.302 8.612 1.00 97.81 70 GLY A N 1
ATOM 518 C CA . GLY A 1 70 ? -6.865 1.401 9.453 1.00 97.81 70 GLY A CA 1
ATOM 519 C C . GLY A 1 70 ? -5.353 1.371 9.721 1.00 97.81 70 GLY A C 1
ATOM 520 O O . GLY A 1 70 ? -4.636 0.438 9.354 1.00 97.81 70 GLY A O 1
ATOM 521 N N . PHE A 1 71 ? -4.848 2.431 10.359 1.00 98.12 71 PHE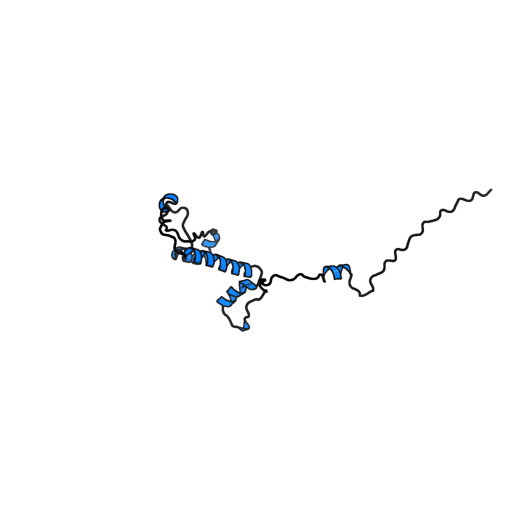 A N 1
ATOM 522 C CA . PHE A 1 71 ? -3.431 2.612 10.713 1.00 98.12 71 PHE A CA 1
ATOM 523 C C . PHE A 1 71 ? -2.466 2.386 9.527 1.00 98.12 71 PHE A C 1
ATOM 525 O O . PHE A 1 71 ? -2.659 2.941 8.445 1.00 98.12 71 PHE A O 1
ATOM 532 N N . GLN A 1 72 ? -1.405 1.593 9.721 1.00 98.31 72 GLN A N 1
ATOM 533 C CA . GLN A 1 72 ? -0.411 1.312 8.681 1.00 98.31 72 GLN A CA 1
ATOM 534 C C . GLN A 1 72 ? -0.942 0.406 7.567 1.00 98.31 72 GLN A C 1
ATOM 536 O O . GLN A 1 72 ? -0.439 0.483 6.449 1.00 98.31 72 GLN A O 1
ATOM 541 N N . ALA A 1 73 ? -1.979 -0.398 7.823 1.00 98.44 73 ALA A N 1
ATOM 542 C CA . ALA A 1 73 ? -2.605 -1.203 6.778 1.00 98.44 73 ALA A CA 1
ATOM 543 C C . ALA A 1 73 ? -3.205 -0.295 5.691 1.00 98.44 73 ALA A C 1
ATOM 545 O O . ALA A 1 73 ? -2.926 -0.476 4.506 1.00 98.44 73 ALA A O 1
ATOM 546 N N . THR A 1 74 ? -3.907 0.775 6.079 1.00 98.44 74 THR A N 1
ATOM 547 C CA . THR A 1 74 ? -4.438 1.743 5.105 1.00 98.44 74 THR A CA 1
ATOM 548 C C . THR A 1 74 ? -3.321 2.437 4.324 1.00 98.44 74 THR A C 1
ATOM 550 O O . THR A 1 74 ? -3.460 2.642 3.118 1.00 98.44 74 THR A O 1
ATOM 553 N N . ASN A 1 75 ? -2.190 2.755 4.965 1.00 98.62 75 ASN A N 1
ATOM 554 C CA . ASN A 1 75 ? -1.029 3.310 4.261 1.00 98.62 75 ASN A CA 1
ATOM 555 C C . ASN A 1 75 ? -0.424 2.315 3.262 1.00 98.62 75 ASN A C 1
ATOM 557 O O . ASN A 1 75 ? -0.077 2.718 2.155 1.00 98.62 75 ASN A O 1
ATOM 561 N N . PHE A 1 76 ? -0.352 1.026 3.605 1.00 98.69 76 PHE A N 1
ATOM 562 C CA . PHE A 1 76 ? 0.068 -0.019 2.671 1.00 98.69 76 PHE A CA 1
ATOM 563 C C . PHE A 1 76 ? -0.868 -0.093 1.457 1.00 98.69 76 PHE A C 1
ATOM 565 O O . PHE A 1 76 ? -0.401 -0.039 0.322 1.00 98.69 76 PHE A O 1
ATOM 572 N N . GLY A 1 77 ? -2.188 -0.119 1.676 1.00 98.19 77 GLY A N 1
ATOM 573 C CA . GLY A 1 77 ? -3.169 -0.120 0.586 1.00 98.19 77 GLY A CA 1
ATOM 574 C C . GLY A 1 77 ? -3.041 1.103 -0.335 1.00 98.19 77 GLY A C 1
ATOM 575 O O . GLY A 1 77 ? -3.112 0.970 -1.555 1.00 98.19 77 GLY A O 1
ATOM 576 N N . ARG A 1 78 ? -2.775 2.289 0.231 1.00 98.31 78 ARG A N 1
ATOM 577 C CA . ARG A 1 78 ? -2.483 3.513 -0.542 1.00 98.31 78 ARG A CA 1
ATOM 578 C C . ARG A 1 78 ? -1.177 3.407 -1.333 1.00 98.31 78 ARG A C 1
ATOM 580 O O . ARG A 1 78 ? -1.131 3.844 -2.478 1.00 98.31 78 ARG A O 1
ATOM 587 N N . ALA A 1 79 ? -0.131 2.818 -0.751 1.00 98.50 79 ALA A N 1
ATOM 588 C CA . ALA A 1 79 ? 1.142 2.606 -1.437 1.00 98.50 79 ALA A CA 1
ATOM 589 C C . ALA A 1 79 ? 0.985 1.674 -2.650 1.00 98.50 79 ALA A C 1
ATOM 591 O O . ALA A 1 79 ? 1.510 1.984 -3.716 1.00 98.50 79 ALA A O 1
ATOM 592 N N . VAL A 1 80 ? 0.204 0.593 -2.521 1.00 98.12 80 VAL A N 1
ATOM 593 C CA . VAL A 1 80 ? -0.125 -0.306 -3.643 1.00 98.12 80 VAL A CA 1
ATOM 594 C C . VAL A 1 80 ? -0.825 0.457 -4.771 1.00 98.12 80 VAL A C 1
ATOM 596 O O . VAL A 1 80 ? -0.402 0.365 -5.921 1.00 98.12 80 VAL A O 1
ATOM 599 N N . GLN A 1 81 ? -1.846 1.262 -4.449 1.00 98.00 81 GLN A N 1
ATOM 600 C CA . GLN A 1 81 ? -2.547 2.085 -5.445 1.00 98.00 81 GLN A CA 1
ATOM 601 C C . GLN A 1 81 ? -1.597 3.048 -6.166 1.00 98.00 81 GLN A C 1
ATOM 603 O O . GLN A 1 81 ? -1.639 3.154 -7.390 1.00 98.00 81 GLN A O 1
ATOM 608 N N . GLN A 1 82 ? -0.716 3.714 -5.419 1.00 98.38 82 GLN A N 1
ATOM 609 C CA . GLN A 1 82 ? 0.209 4.684 -5.991 1.00 98.38 82 GLN A CA 1
ATOM 610 C C . GLN A 1 82 ? 1.257 4.023 -6.897 1.00 98.38 82 GLN A C 1
ATOM 612 O O . GLN A 1 82 ? 1.545 4.547 -7.970 1.00 98.38 82 GLN A O 1
ATOM 617 N N . VAL A 1 83 ? 1.818 2.875 -6.500 1.00 97.12 83 VAL A N 1
ATOM 618 C CA . VAL A 1 83 ? 2.785 2.133 -7.328 1.00 97.12 83 VAL A CA 1
ATOM 619 C C . VAL A 1 83 ? 2.125 1.620 -8.610 1.00 97.12 83 VAL A C 1
ATOM 621 O O . VAL A 1 83 ? 2.709 1.761 -9.682 1.00 97.12 83 VAL A O 1
ATOM 624 N N . ASN A 1 84 ? 0.893 1.105 -8.534 1.00 96.94 84 ASN A N 1
ATOM 625 C CA . ASN A 1 84 ? 0.152 0.686 -9.725 1.00 96.94 84 ASN A CA 1
ATOM 626 C C . ASN A 1 84 ? -0.112 1.862 -10.674 1.00 96.94 84 ASN A C 1
ATOM 628 O O . ASN A 1 84 ? 0.125 1.722 -11.868 1.00 96.94 84 ASN A O 1
ATOM 632 N N . ALA A 1 85 ? -0.474 3.040 -10.155 1.00 97.50 85 ALA A N 1
ATOM 633 C CA . ALA A 1 85 ? -0.632 4.241 -10.976 1.00 97.50 85 ALA A CA 1
ATOM 634 C C . ALA A 1 85 ? 0.677 4.653 -11.683 1.00 97.50 85 ALA A C 1
ATOM 636 O O . ALA A 1 85 ? 0.649 5.064 -12.841 1.00 97.50 85 ALA A O 1
ATOM 637 N N . MET A 1 86 ? 1.841 4.509 -11.028 1.00 95.88 86 MET A N 1
ATOM 638 C CA . MET A 1 86 ? 3.142 4.742 -11.680 1.00 95.88 86 MET A CA 1
ATOM 639 C C . MET A 1 86 ? 3.402 3.741 -12.812 1.00 95.88 86 MET A C 1
ATOM 641 O O . MET A 1 86 ? 3.910 4.126 -13.866 1.00 95.88 86 MET A O 1
ATOM 645 N N . ILE A 1 87 ? 3.063 2.464 -12.605 1.00 93.00 87 ILE A N 1
ATOM 646 C CA . ILE A 1 87 ? 3.234 1.402 -13.606 1.00 93.00 87 ILE A CA 1
ATOM 647 C C . ILE A 1 87 ? 2.306 1.638 -14.799 1.00 93.00 87 ILE A C 1
ATOM 649 O O . ILE A 1 87 ? 2.774 1.618 -15.935 1.00 93.00 87 ILE A O 1
ATOM 653 N N . GLU A 1 88 ? 1.024 1.904 -14.556 1.00 94.56 88 GLU A N 1
ATOM 654 C CA . GLU A 1 88 ? 0.044 2.228 -15.597 1.00 94.56 88 GLU A CA 1
ATOM 655 C C . GLU A 1 88 ? 0.523 3.423 -16.423 1.00 94.56 88 GLU A C 1
ATOM 657 O O . GLU A 1 88 ? 0.641 3.320 -17.644 1.00 94.56 88 GLU A O 1
ATOM 662 N N . LYS A 1 89 ? 0.944 4.503 -15.752 1.00 93.06 89 LYS A N 1
ATOM 663 C CA . LYS A 1 89 ? 1.474 5.694 -16.419 1.00 93.06 89 LYS A CA 1
ATOM 664 C C . LYS A 1 89 ? 2.747 5.409 -17.219 1.00 93.06 89 LYS A C 1
ATOM 666 O O . LYS A 1 89 ? 2.953 5.992 -18.277 1.00 93.06 89 LYS A O 1
ATOM 671 N N . LYS A 1 90 ? 3.613 4.511 -16.742 1.00 89.62 90 LYS A N 1
ATOM 672 C CA . LYS A 1 90 ? 4.823 4.079 -17.460 1.00 89.62 90 LYS A CA 1
ATOM 673 C C . LYS A 1 90 ? 4.503 3.313 -18.746 1.00 89.62 90 LYS A C 1
ATOM 675 O O . LYS A 1 90 ? 5.285 3.406 -19.691 1.00 89.62 90 LYS A O 1
ATOM 680 N N . LEU A 1 91 ? 3.409 2.552 -18.763 1.00 89.12 91 LEU A N 1
ATOM 681 C CA . LEU A 1 91 ? 2.976 1.736 -19.903 1.00 89.12 91 LEU A CA 1
ATOM 682 C C . LEU A 1 91 ? 2.217 2.535 -20.972 1.00 89.12 91 LEU A C 1
ATOM 684 O O . LEU A 1 91 ? 2.048 2.038 -22.085 1.00 89.12 91 LEU A O 1
ATOM 688 N N . GLU A 1 92 ? 1.777 3.756 -20.663 1.00 89.06 92 GLU A N 1
ATOM 689 C CA . GLU A 1 92 ? 1.176 4.651 -21.652 1.00 89.06 92 GLU A CA 1
ATOM 690 C C . GLU A 1 92 ? 2.184 4.995 -22.772 1.00 89.06 92 GLU A C 1
ATOM 692 O O . GLU A 1 92 ? 3.321 5.385 -22.477 1.00 89.06 92 GLU A O 1
ATOM 697 N N . PRO A 1 93 ? 1.796 4.873 -24.059 1.00 83.81 93 PRO A N 1
ATOM 698 C CA . PRO A 1 93 ? 2.660 5.236 -25.178 1.00 83.81 93 PRO A CA 1
ATOM 699 C C . PRO A 1 93 ? 3.012 6.727 -25.173 1.00 83.81 93 PRO A C 1
ATOM 701 O O . PRO A 1 93 ? 2.134 7.578 -25.032 1.00 83.81 93 PRO A O 1
ATOM 704 N N . LEU A 1 94 ? 4.289 7.041 -25.392 1.00 79.81 94 LEU A N 1
ATOM 705 C CA . LEU A 1 94 ? 4.740 8.410 -25.639 1.00 79.81 94 LEU A CA 1
ATOM 706 C C . LEU A 1 94 ? 4.552 8.790 -27.111 1.00 79.81 94 LEU A C 1
ATOM 708 O O . LEU A 1 94 ? 4.619 7.941 -28.003 1.00 79.81 94 LEU A O 1
ATOM 712 N N . ALA A 1 95 ? 4.322 10.079 -27.364 1.00 72.88 95 ALA A N 1
ATOM 713 C CA . ALA A 1 95 ? 4.288 10.612 -28.718 1.00 72.88 95 ALA A CA 1
ATOM 714 C C . ALA A 1 95 ? 5.700 10.606 -29.334 1.00 72.88 95 ALA A C 1
ATOM 716 O O . ALA A 1 95 ? 6.690 10.880 -28.663 1.00 72.88 95 ALA A O 1
ATOM 717 N N . VAL A 1 96 ? 5.773 10.308 -30.634 1.00 61.56 96 VAL A N 1
ATOM 718 C CA . VAL A 1 96 ? 7.012 10.021 -31.390 1.00 61.56 96 VAL A CA 1
ATOM 719 C C . VAL A 1 96 ? 7.992 11.211 -31.452 1.00 61.56 96 VAL A C 1
ATOM 721 O O . VAL A 1 96 ? 9.166 11.024 -31.747 1.00 61.56 96 VAL A O 1
ATOM 724 N N . ASP A 1 97 ? 7.534 12.428 -31.149 1.00 60.09 97 ASP A N 1
ATOM 725 C CA . ASP A 1 97 ? 8.317 13.671 -31.261 1.00 60.09 97 ASP A CA 1
ATOM 726 C C . ASP A 1 97 ? 9.152 14.004 -30.002 1.00 60.09 97 ASP A C 1
ATOM 728 O O . ASP A 1 97 ? 9.945 14.939 -29.998 1.00 60.09 97 ASP A O 1
ATOM 732 N N . GLU A 1 98 ? 9.021 13.234 -28.913 1.00 55.53 98 GLU A N 1
ATOM 733 C CA . GLU A 1 98 ? 9.781 13.474 -27.670 1.00 55.53 98 GLU A CA 1
ATOM 734 C C . GLU A 1 98 ? 11.161 12.780 -27.635 1.00 55.53 98 GLU A C 1
ATOM 736 O O . GLU A 1 98 ? 11.895 12.881 -26.652 1.00 55.53 98 GLU A O 1
ATOM 741 N N . ASP A 1 99 ? 11.574 12.101 -28.710 1.00 56.09 99 ASP A N 1
ATOM 742 C CA . ASP A 1 99 ? 12.767 11.234 -28.724 1.00 56.09 99 ASP A CA 1
ATOM 743 C C .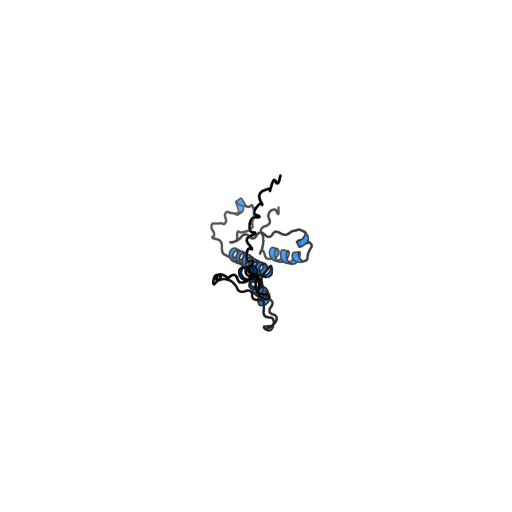 ASP A 1 99 ? 14.113 11.981 -28.921 1.00 56.09 99 ASP A C 1
ATOM 745 O O . ASP A 1 99 ? 15.159 11.375 -29.150 1.00 56.09 99 ASP A O 1
ATOM 749 N N . HIS A 1 100 ? 14.141 13.313 -28.780 1.00 55.97 100 HIS A N 1
ATOM 750 C CA . HIS A 1 100 ? 15.377 14.130 -28.793 1.00 55.97 100 HIS A CA 1
ATOM 751 C C . HIS A 1 100 ? 16.156 14.104 -27.459 1.00 55.97 100 HIS A C 1
ATOM 753 O O . HIS A 1 100 ? 17.107 14.853 -27.239 1.00 55.97 100 HIS A O 1
ATOM 759 N N . HIS A 1 101 ? 15.768 13.231 -26.533 1.00 59.12 101 HIS A N 1
ATOM 760 C CA . HIS A 1 101 ? 16.253 13.214 -25.151 1.00 59.12 101 HIS A CA 1
ATOM 761 C C . HIS A 1 101 ? 17.608 12.525 -24.916 1.00 59.12 101 HIS A C 1
ATOM 763 O O . HIS A 1 101 ? 18.161 12.610 -23.807 1.00 59.12 101 HIS A O 1
ATOM 769 N N . ALA A 1 102 ? 18.138 11.821 -25.918 1.00 57.06 102 ALA A N 1
ATOM 770 C CA . ALA A 1 102 ? 19.425 11.136 -25.805 1.00 57.06 102 ALA A CA 1
ATOM 771 C C . ALA A 1 102 ? 20.577 12.128 -25.544 1.00 57.06 102 ALA A C 1
ATOM 773 O O . ALA A 1 102 ? 21.458 11.836 -24.732 1.00 57.06 102 ALA A O 1
ATOM 774 N N . ASP A 1 103 ? 20.507 13.330 -26.127 1.00 54.12 103 ASP A N 1
ATOM 775 C CA . ASP A 1 103 ? 21.558 14.353 -26.025 1.00 54.12 103 ASP A CA 1
ATOM 776 C C . ASP A 1 103 ? 21.624 15.017 -24.642 1.00 54.12 103 ASP A C 1
ATOM 778 O O . ASP A 1 103 ? 22.707 15.335 -24.153 1.00 54.12 103 ASP A O 1
ATOM 782 N N . LEU A 1 104 ? 20.483 15.179 -23.961 1.00 63.66 104 LEU A N 1
ATOM 783 C CA . LEU A 1 104 ? 20.418 15.867 -22.662 1.00 63.66 104 LEU A CA 1
ATOM 784 C C . LEU A 1 104 ? 20.778 14.973 -21.479 1.00 63.66 104 LEU A C 1
ATOM 786 O O . LEU A 1 104 ? 21.168 15.466 -20.422 1.00 63.66 104 LEU A O 1
ATOM 790 N N . THR A 1 105 ? 20.603 13.658 -21.622 1.00 66.31 105 THR A N 1
ATOM 791 C CA . THR A 1 105 ? 20.792 12.726 -20.504 1.00 66.31 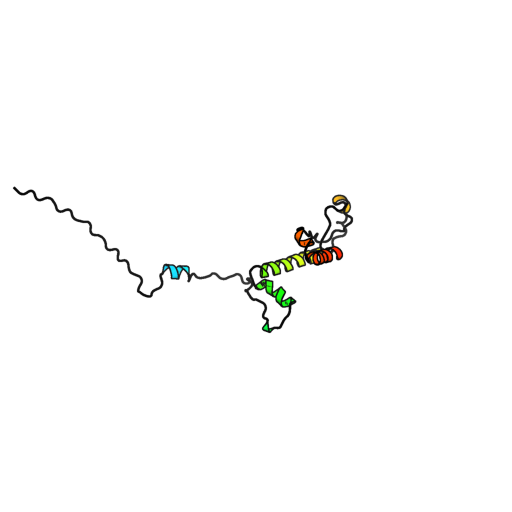105 THR A CA 1
ATOM 792 C C . THR A 1 105 ? 21.903 11.710 -20.718 1.00 66.31 105 THR A C 1
ATOM 794 O O . THR A 1 105 ? 22.114 10.881 -19.831 1.00 66.31 105 THR A O 1
ATOM 797 N N . GLN A 1 106 ? 22.569 11.747 -21.882 1.00 69.25 106 GLN A N 1
ATOM 798 C CA . GLN A 1 106 ? 23.619 10.809 -22.306 1.00 69.25 106 GLN A CA 1
ATOM 799 C C . GLN A 1 106 ? 23.229 9.332 -22.126 1.00 69.25 106 GLN A C 1
ATOM 801 O O . GLN A 1 106 ? 24.073 8.446 -22.003 1.00 69.25 106 GLN A O 1
ATOM 806 N N . SER A 1 107 ? 21.928 9.043 -22.087 1.00 70.06 107 SER A N 1
ATOM 807 C CA . SER A 1 107 ? 21.406 7.724 -21.774 1.00 70.06 107 SER A CA 1
ATOM 808 C C . SER A 1 107 ? 20.770 7.122 -23.007 1.00 70.06 107 SER A C 1
ATOM 810 O O . SER A 1 107 ? 19.926 7.735 -23.648 1.00 70.06 107 SER A O 1
ATOM 812 N N . ARG A 1 108 ? 21.135 5.871 -23.290 1.00 73.94 108 ARG A N 1
ATOM 813 C CA . ARG A 1 108 ? 20.546 5.073 -24.374 1.00 73.94 108 ARG A CA 1
ATOM 814 C C . ARG A 1 108 ? 19.185 4.472 -24.005 1.00 73.94 108 ARG A C 1
ATOM 816 O O . ARG A 1 108 ? 18.653 3.659 -24.752 1.00 73.94 108 ARG A O 1
ATOM 823 N N . ARG A 1 109 ? 18.656 4.792 -22.820 1.00 75.56 109 ARG A N 1
ATOM 824 C CA . ARG A 1 109 ? 17.380 4.263 -22.345 1.00 75.56 109 ARG A CA 1
ATOM 825 C C . ARG A 1 109 ? 16.236 5.090 -22.947 1.00 75.56 109 ARG A C 1
ATOM 827 O O . ARG A 1 109 ? 16.251 6.304 -22.750 1.00 75.56 109 ARG A O 1
ATOM 834 N N . PRO A 1 110 ? 15.248 4.460 -23.606 1.00 77.12 110 PRO A N 1
ATOM 835 C CA . PRO A 1 110 ? 14.094 5.174 -24.140 1.00 77.12 110 PRO A CA 1
ATOM 836 C C . PRO A 1 110 ? 13.272 5.787 -23.005 1.00 77.12 110 PRO A C 1
ATOM 838 O O . PRO A 1 110 ? 13.237 5.248 -21.889 1.00 77.12 110 PRO A O 1
ATOM 841 N N . LEU A 1 111 ? 12.598 6.899 -23.292 1.00 79.38 111 LEU A N 1
ATOM 842 C CA . LEU A 1 111 ? 11.616 7.438 -22.361 1.00 79.38 111 LEU A CA 1
ATOM 843 C C . LEU A 1 111 ? 10.379 6.558 -22.286 1.00 79.38 111 LEU A C 1
ATOM 845 O O . LEU A 1 111 ? 10.016 5.841 -23.215 1.00 79.38 111 LEU A O 1
ATOM 849 N N . THR A 1 112 ? 9.739 6.635 -21.130 1.00 85.25 112 THR A N 1
ATOM 850 C CA . THR A 1 112 ? 8.462 5.995 -20.834 1.00 85.25 112 THR A CA 1
ATOM 851 C C . THR A 1 112 ? 7.530 7.031 -20.216 1.00 85.25 112 THR A C 1
ATOM 853 O O . THR A 1 112 ? 8.014 8.007 -19.639 1.00 85.25 112 THR A O 1
ATOM 856 N N . GLY A 1 113 ? 6.210 6.814 -20.272 1.00 86.12 113 GLY A N 1
ATOM 857 C CA . GLY A 1 113 ? 5.207 7.781 -19.787 1.00 86.12 113 GLY A CA 1
ATOM 858 C C . GLY A 1 113 ? 5.344 8.184 -18.309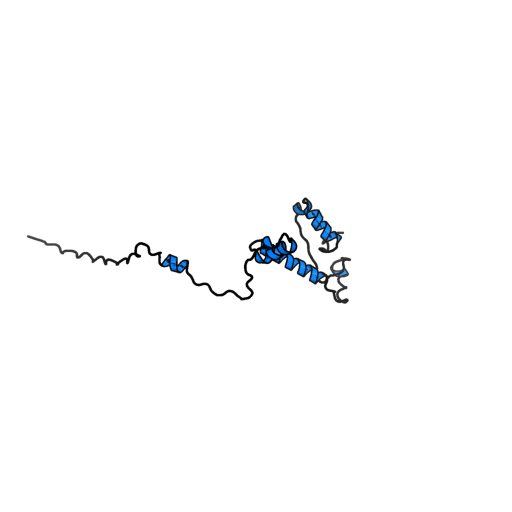 1.00 86.12 113 GLY A C 1
ATOM 859 O O . GLY A 1 113 ? 4.833 9.217 -17.880 1.00 86.12 113 GLY A O 1
ATOM 860 N N . CYS A 1 114 ? 6.096 7.405 -17.529 1.00 89.19 114 CYS A N 1
ATOM 861 C CA . CYS A 1 114 ? 6.565 7.738 -16.191 1.00 89.19 114 CYS A CA 1
ATOM 862 C C . CYS A 1 114 ? 7.995 7.213 -16.004 1.00 89.19 114 CYS A C 1
ATOM 864 O O . CYS A 1 114 ? 8.273 6.049 -16.309 1.00 89.19 114 CYS A O 1
ATOM 866 N N . THR A 1 115 ? 8.901 8.049 -15.486 1.00 89.25 115 THR A N 1
ATOM 867 C CA . THR A 1 115 ? 10.223 7.603 -15.018 1.00 89.25 115 THR A CA 1
ATOM 868 C C . THR A 1 115 ? 10.129 7.262 -13.534 1.00 89.25 115 THR A C 1
ATOM 870 O O . THR A 1 115 ? 9.861 8.138 -12.715 1.00 89.25 115 THR A O 1
ATOM 873 N N . ILE A 1 116 ? 10.360 5.996 -13.189 1.00 90.81 116 ILE A N 1
ATOM 874 C CA . ILE A 1 116 ? 10.324 5.511 -11.805 1.00 90.81 116 ILE A CA 1
ATOM 875 C C . ILE A 1 116 ? 11.741 5.572 -11.227 1.00 90.81 116 ILE A C 1
ATOM 877 O O . ILE A 1 116 ? 12.707 5.180 -11.885 1.00 90.81 116 ILE A O 1
ATOM 881 N N . PHE A 1 117 ? 11.858 6.106 -10.009 1.00 93.06 117 PHE A N 1
ATOM 882 C CA . PHE A 1 117 ? 13.113 6.179 -9.270 1.00 93.06 117 PHE A CA 1
ATOM 883 C C . PHE A 1 117 ? 13.050 5.257 -8.047 1.00 93.06 117 PHE A C 1
ATOM 885 O O . PHE A 1 117 ? 12.236 5.484 -7.154 1.00 93.06 117 PHE A O 1
ATOM 892 N N . LEU A 1 118 ? 13.908 4.232 -7.991 1.00 95.06 118 LEU A N 1
ATOM 893 C CA . LEU A 1 118 ? 13.969 3.277 -6.882 1.00 95.06 118 LEU A CA 1
ATOM 894 C C . LEU A 1 118 ? 15.223 3.525 -6.037 1.00 95.06 118 LEU A C 1
ATOM 896 O O . LEU A 1 118 ? 16.338 3.222 -6.452 1.00 95.06 118 LEU A O 1
ATOM 900 N N . GLY A 1 119 ? 15.029 4.064 -4.833 1.00 95.31 119 GLY A N 1
ATOM 901 C CA . GLY A 1 119 ? 16.081 4.234 -3.833 1.00 95.31 119 GLY A CA 1
ATOM 902 C C . GLY A 1 119 ? 15.928 3.242 -2.682 1.00 95.31 119 GLY A C 1
ATOM 903 O O . GLY A 1 119 ? 14.823 3.019 -2.192 1.00 95.31 119 GLY A O 1
ATOM 904 N N . TYR A 1 120 ? 17.037 2.667 -2.224 1.00 96.56 120 TYR A N 1
ATOM 905 C CA . TYR A 1 120 ? 17.084 1.770 -1.069 1.00 96.56 120 TYR A CA 1
ATOM 906 C C . TYR A 1 120 ? 18.393 1.954 -0.290 1.00 96.56 120 TYR A C 1
ATOM 908 O O . TYR A 1 120 ? 19.416 2.358 -0.839 1.00 96.56 120 TYR A O 1
ATOM 916 N N . THR A 1 121 ? 18.371 1.648 1.005 1.00 97.56 121 THR A N 1
ATOM 917 C CA . THR A 1 121 ? 19.546 1.697 1.888 1.00 97.56 121 THR A CA 1
ATOM 918 C C . THR A 1 121 ? 20.356 0.394 1.827 1.00 97.56 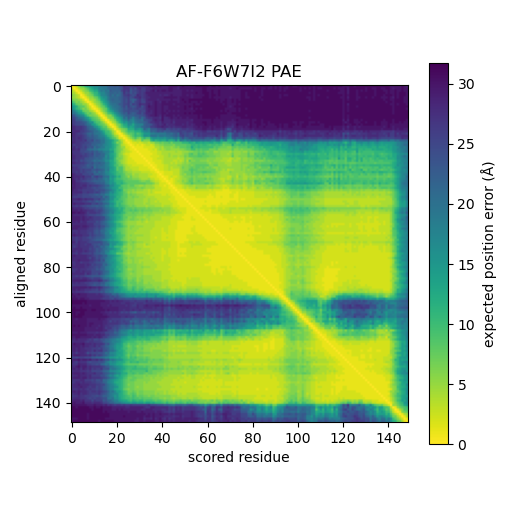121 THR A C 1
ATOM 920 O O . THR A 1 121 ? 19.848 -0.655 1.430 1.00 97.56 121 THR A O 1
ATOM 923 N N . SER A 1 122 ? 21.630 0.431 2.236 1.00 97.38 122 SER A N 1
ATOM 924 C CA . SER A 1 122 ? 22.561 -0.710 2.115 1.00 97.38 122 SER A CA 1
ATOM 925 C C . SER A 1 122 ? 22.098 -1.969 2.857 1.00 97.38 122 SER A C 1
ATOM 927 O O . SER A 1 122 ? 22.276 -3.080 2.357 1.00 97.38 122 SER A O 1
ATOM 929 N N . ASN A 1 123 ? 21.436 -1.804 4.005 1.00 97.88 123 ASN A N 1
ATOM 930 C CA . ASN A 1 123 ? 20.890 -2.912 4.790 1.00 97.88 123 ASN A CA 1
ATOM 931 C C . ASN A 1 123 ? 19.808 -3.720 4.043 1.00 97.88 123 ASN A C 1
ATOM 933 O O . ASN A 1 123 ? 19.618 -4.899 4.343 1.00 97.88 123 ASN A O 1
ATOM 937 N N . LEU A 1 124 ? 19.114 -3.119 3.067 1.00 97.56 124 LEU A N 1
ATOM 938 C CA . LEU A 1 124 ? 18.109 -3.818 2.262 1.00 97.56 124 LEU A CA 1
ATOM 939 C C . LEU A 1 124 ? 18.756 -4.770 1.250 1.00 97.56 124 LEU A C 1
ATOM 941 O O . LEU A 1 124 ? 18.251 -5.874 1.064 1.00 97.56 124 LEU A O 1
ATOM 945 N N . ILE A 1 125 ? 19.910 -4.408 0.678 1.00 97.00 125 ILE A N 1
ATOM 946 C CA . ILE A 1 125 ? 20.683 -5.290 -0.216 1.00 97.00 125 ILE A CA 1
ATOM 947 C C . ILE A 1 125 ? 21.386 -6.413 0.544 1.00 97.00 125 ILE A C 1
ATOM 949 O O . ILE A 1 125 ? 21.560 -7.501 -0.000 1.00 97.00 125 ILE A O 1
ATOM 953 N N . SER A 1 126 ? 21.763 -6.185 1.802 1.00 96.25 126 SER A N 1
ATOM 954 C CA . SER A 1 126 ? 22.289 -7.256 2.658 1.00 96.25 126 SER A CA 1
ATOM 955 C C . SER A 1 126 ? 21.204 -8.208 3.185 1.00 96.25 126 SER A C 1
ATOM 957 O O . SER A 1 126 ? 21.529 -9.179 3.861 1.00 96.25 126 SER A O 1
ATOM 959 N N . SER A 1 127 ? 19.925 -7.925 2.916 1.00 97.88 127 SER A N 1
ATOM 960 C CA . SER A 1 127 ? 18.774 -8.749 3.307 1.00 97.88 127 SER A CA 1
ATOM 961 C C . SER A 1 127 ? 18.191 -9.507 2.107 1.00 97.88 127 SER A C 1
ATOM 963 O O . SER A 1 127 ? 18.549 -9.235 0.963 1.00 97.88 127 SER A O 1
ATOM 965 N N . GLY A 1 128 ? 17.212 -10.387 2.346 1.00 98.00 128 GLY A N 1
ATOM 966 C CA . GLY A 1 128 ? 16.476 -11.086 1.277 1.00 98.00 128 GLY A CA 1
ATOM 967 C C . GLY A 1 128 ? 15.600 -10.187 0.386 1.00 98.00 128 GLY A C 1
ATOM 968 O O . GLY A 1 128 ? 14.990 -10.659 -0.566 1.00 98.00 128 GLY A O 1
ATOM 969 N N . ILE A 1 129 ? 15.516 -8.877 0.662 1.00 98.12 129 ILE A N 1
ATOM 970 C CA . ILE A 1 129 ? 14.864 -7.910 -0.240 1.00 98.12 129 ILE A CA 1
ATOM 971 C C . ILE A 1 129 ? 15.680 -7.704 -1.525 1.00 98.12 129 ILE A C 1
ATOM 973 O O . ILE A 1 129 ? 15.132 -7.273 -2.544 1.00 98.12 129 ILE A O 1
ATOM 977 N N . ARG A 1 130 ? 16.969 -8.071 -1.520 1.00 97.88 130 ARG A N 1
ATOM 978 C CA . ARG A 1 130 ? 17.819 -8.070 -2.713 1.00 97.88 130 ARG A CA 1
ATOM 979 C C . ARG A 1 130 ? 17.176 -8.824 -3.877 1.00 97.88 130 ARG A C 1
ATOM 981 O O . ARG A 1 130 ? 17.226 -8.329 -5.002 1.00 97.88 130 ARG A O 1
ATOM 988 N N . GLU A 1 131 ? 16.562 -9.980 -3.635 1.00 98.31 131 GLU A N 1
ATOM 989 C CA . GLU A 1 131 ? 15.922 -10.780 -4.684 1.00 98.31 131 GLU A CA 1
ATOM 990 C C . GLU A 1 131 ? 14.720 -10.059 -5.312 1.00 98.31 131 GLU A C 1
ATOM 992 O O . GLU A 1 131 ? 14.546 -10.129 -6.532 1.00 98.31 131 GLU A O 1
ATOM 997 N N . THR A 1 132 ? 13.951 -9.313 -4.510 1.00 97.94 132 THR A N 1
ATOM 998 C CA . THR A 1 132 ? 12.842 -8.463 -4.976 1.00 97.94 132 THR A CA 1
ATOM 999 C C . THR A 1 132 ? 13.355 -7.298 -5.818 1.00 97.94 132 THR A C 1
ATOM 1001 O O . THR A 1 132 ? 12.857 -7.077 -6.919 1.00 97.94 132 THR A O 1
ATOM 1004 N N . ILE A 1 133 ? 14.388 -6.585 -5.354 1.00 96.50 133 ILE A N 1
ATOM 1005 C 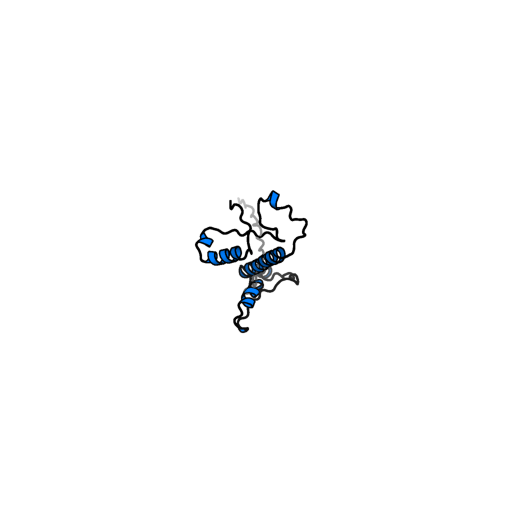CA . ILE A 1 133 ? 15.007 -5.482 -6.113 1.00 96.50 133 ILE A CA 1
ATOM 1006 C C . ILE A 1 133 ? 15.570 -6.007 -7.441 1.00 96.50 133 ILE A C 1
ATOM 1008 O O . ILE A 1 133 ? 15.301 -5.451 -8.501 1.00 96.50 133 ILE A O 1
ATOM 1012 N N . ARG A 1 134 ? 16.298 -7.131 -7.406 1.00 96.38 134 ARG A N 1
ATOM 1013 C CA . ARG A 1 134 ? 16.843 -7.794 -8.599 1.00 96.38 134 ARG A CA 1
ATOM 1014 C C . ARG A 1 134 ? 15.744 -8.136 -9.605 1.00 96.38 134 ARG A C 1
ATOM 1016 O O . ARG A 1 134 ? 15.965 -7.954 -10.797 1.00 96.38 134 ARG A O 1
ATOM 1023 N N . TYR A 1 135 ? 14.591 -8.632 -9.149 1.00 97.19 135 TYR A N 1
ATOM 1024 C CA . TYR A 1 135 ? 13.455 -8.920 -10.027 1.00 97.19 135 TYR A CA 1
ATOM 1025 C C . TYR A 1 135 ? 12.973 -7.657 -10.751 1.00 97.19 135 TYR A C 1
ATOM 1027 O O . TYR A 1 135 ? 12.836 -7.669 -11.973 1.00 97.19 135 TYR A O 1
ATOM 1035 N N . LEU A 1 136 ? 12.780 -6.555 -10.024 1.00 95.19 136 LEU A N 1
ATOM 1036 C CA . LEU A 1 136 ? 12.317 -5.300 -10.618 1.00 95.19 136 LEU A CA 1
ATOM 1037 C C . LEU A 1 136 ? 13.287 -4.792 -11.702 1.00 95.19 136 LEU A C 1
ATOM 1039 O O . LEU A 1 136 ? 12.850 -4.553 -12.834 1.00 95.19 136 LEU A O 1
ATOM 1043 N N . VAL A 1 137 ? 14.592 -4.764 -11.397 1.00 93.31 137 VAL A N 1
ATOM 1044 C CA . VAL A 1 137 ? 15.646 -4.325 -12.330 1.00 93.31 137 VAL A CA 1
ATOM 1045 C C . VAL A 1 137 ? 15.752 -5.252 -13.536 1.00 93.31 137 VAL A C 1
ATOM 1047 O O . VAL A 1 137 ? 15.795 -4.783 -14.675 1.00 93.31 137 VAL A O 1
ATOM 1050 N N . GLN A 1 138 ? 15.764 -6.572 -13.315 1.00 93.25 138 GLN A N 1
ATOM 1051 C CA . GLN A 1 138 ? 15.879 -7.564 -14.389 1.00 93.25 138 GLN A CA 1
ATOM 1052 C C . GLN A 1 138 ? 14.746 -7.429 -15.413 1.00 93.25 138 GLN A C 1
ATOM 1054 O O . GLN A 1 138 ? 14.976 -7.603 -16.609 1.00 93.25 138 GLN A O 1
ATOM 1059 N N . HIS A 1 139 ? 13.534 -7.121 -14.951 1.00 91.75 139 HIS A N 1
ATOM 1060 C CA . HIS A 1 139 ? 12.354 -6.974 -15.800 1.00 91.75 139 HIS A CA 1
ATOM 1061 C C . HIS A 1 139 ? 12.096 -5.527 -16.240 1.00 91.75 139 HIS A C 1
ATOM 1063 O O . HIS A 1 139 ? 11.053 -5.235 -16.822 1.00 91.75 139 HIS A O 1
ATOM 1069 N N . ASN A 1 140 ? 13.053 -4.622 -16.012 1.00 86.12 140 ASN A N 1
ATOM 1070 C CA . ASN A 1 1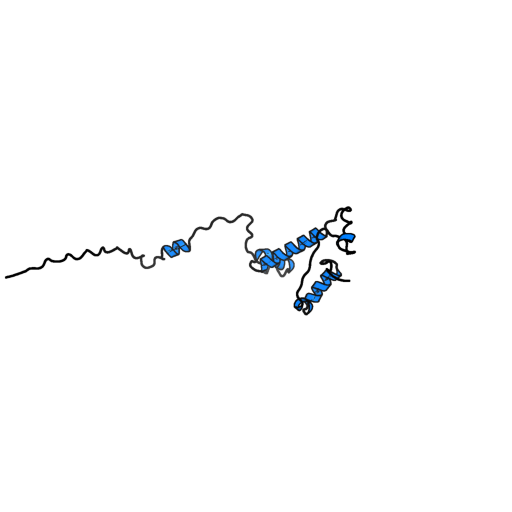40 ? 12.995 -3.231 -16.447 1.00 86.12 140 ASN A CA 1
ATOM 1071 C C . ASN A 1 140 ? 11.769 -2.458 -15.911 1.00 86.12 140 ASN A C 1
ATOM 1073 O O . ASN A 1 140 ? 11.234 -1.561 -16.582 1.00 86.12 140 ASN A O 1
ATOM 1077 N N . MET A 1 141 ? 11.310 -2.820 -14.709 1.00 82.12 141 MET A N 1
ATOM 1078 C CA . MET A 1 141 ? 10.082 -2.299 -14.097 1.00 82.12 141 MET A CA 1
ATOM 1079 C C . MET A 1 141 ? 10.295 -0.964 -13.381 1.00 82.12 141 MET A C 1
ATOM 1081 O O . MET A 1 141 ? 9.366 -0.168 -13.292 1.00 82.12 141 MET A O 1
ATOM 1085 N N . ASP A 1 142 ? 11.511 -0.699 -12.921 1.00 59.72 142 ASP A N 1
ATOM 1086 C CA . ASP A 1 142 ? 11.804 0.223 -11.827 1.00 59.72 142 ASP A CA 1
ATOM 1087 C C . ASP A 1 142 ? 12.750 1.380 -12.153 1.00 59.72 142 ASP A C 1
ATOM 1089 O O . ASP A 1 142 ? 12.663 2.376 -11.443 1.00 59.72 142 ASP A O 1
ATOM 1093 N N . TRP A 1 143 ? 13.668 1.297 -13.133 1.00 60.12 143 TRP A N 1
ATOM 1094 C CA . TRP A 1 143 ? 14.827 2.201 -13.014 1.00 60.12 143 TRP A CA 1
ATOM 1095 C C . TRP A 1 143 ? 15.666 2.555 -14.254 1.00 60.12 143 TRP A C 1
ATOM 1097 O O . TRP A 1 143 ? 15.951 1.711 -15.100 1.00 60.12 143 TRP A O 1
ATOM 1107 N N . LYS A 1 144 ? 16.167 3.807 -14.266 1.00 42.34 144 LYS A N 1
ATOM 1108 C CA . LYS A 1 144 ? 17.329 4.328 -15.020 1.00 42.34 144 LYS A CA 1
ATOM 1109 C C . LYS A 1 144 ? 18.490 4.593 -14.037 1.00 42.34 144 LYS A C 1
ATOM 1111 O O . LYS A 1 144 ? 18.315 5.463 -13.193 1.00 42.34 144 LYS A O 1
ATOM 1116 N N . PRO A 1 145 ? 19.674 3.959 -14.146 1.00 38.28 145 PRO A N 1
ATOM 1117 C CA . PRO A 1 145 ? 20.815 4.279 -13.285 1.00 38.28 145 PRO A CA 1
ATOM 1118 C C . PRO A 1 145 ? 21.351 5.682 -13.537 1.00 38.28 145 PRO A C 1
ATOM 1120 O O . PRO A 1 145 ? 21.797 6.007 -14.632 1.00 38.28 145 PRO A O 1
ATOM 1123 N N . ALA A 1 146 ? 21.327 6.506 -12.490 1.00 36.22 146 ALA A N 1
ATOM 1124 C CA . ALA A 1 146 ? 22.216 7.648 -12.373 1.00 36.22 146 ALA A CA 1
ATOM 1125 C C . ALA A 1 146 ? 23.625 7.117 -12.051 1.00 36.22 146 ALA A C 1
ATOM 1127 O O . ALA A 1 146 ? 23.866 6.657 -10.937 1.00 36.22 146 ALA A O 1
ATOM 1128 N N . GLY A 1 147 ? 24.530 7.148 -13.034 1.00 39.19 147 GLY A N 1
ATOM 1129 C CA . GLY A 1 147 ? 25.974 6.994 -12.803 1.00 39.19 147 GLY A CA 1
ATOM 1130 C C . GLY A 1 147 ? 26.602 5.619 -13.059 1.00 39.19 147 GLY A C 1
ATOM 1131 O O . GLY A 1 147 ? 27.499 5.242 -12.316 1.00 39.19 147 GLY A O 1
ATOM 1132 N N . ALA A 1 148 ? 26.181 4.876 -14.087 1.00 30.05 148 ALA A N 1
ATOM 1133 C CA . ALA A 1 148 ? 27.000 3.777 -14.611 1.00 30.05 148 ALA A CA 1
ATOM 1134 C C . ALA A 1 148 ? 27.722 4.253 -15.881 1.00 30.05 148 ALA A C 1
ATOM 1136 O O . ALA A 1 148 ? 27.099 4.326 -16.942 1.00 30.05 148 ALA A O 1
ATOM 1137 N N . GLU A 1 149 ? 28.992 4.639 -15.723 1.00 31.64 149 GLU A N 1
ATOM 1138 C CA . GLU A 1 149 ? 29.981 4.671 -16.813 1.00 31.64 149 GLU A CA 1
ATOM 1139 C C . GLU A 1 149 ? 30.366 3.245 -17.232 1.00 31.64 149 GLU A C 1
ATOM 1141 O O . GLU A 1 149 ? 30.441 2.365 -16.339 1.00 31.64 149 GLU A O 1
#